Protein AF-A0A1Q9JFR3-F1 (afdb_monomer_lite)

Sequence (166 aa):
MLSKLADELDVSVSDLLGKDEIPVEETDSLAEQLARINEQLSIKNRRSKRIWKTVIILAIIIFLIIPGLTILGGMYMSANLEGANLGFDGSTEWVYSLDGKEYEYRIEYDKNYKIVSTEGDRYIDDNIDIASCKDANEAGRAIETYFDEHGGEEVGKEVQQLPLKE

Foldseek 3Di:
DLVVVCVVVVHDSCVVVPPPPVPVVNVVVVVVVVVVVVVVVVVVVVVVVVVVVVVVVVVCCVPPVVVVCVVVVVVVVVVVPQCPPPVFQKKKWWWKAAPNDIWIKMFGHHPVQATPDIDTDPVVCVVQVLVPDRGPVSSVVSVVVVCVVRVIDTPDMDIGGRPDDD

Radius of gyration: 42.69 Å; chains: 1; bounding box: 110×30×83 Å

pLDDT: mean 77.58, std 11.33, range [42.06, 92.56]

Secondary structure (DSSP, 8-state):
-HHHHHHHTT--HHHHT------HHHHHHHHHHHHHHHHHHHHHHHHHHHHHHHHHHHHHIIIIIHHHHHHHHHHHHHHHTTT---S-SEEEEEEEEETTEEEEEEEEE-TT--EEEEEE-HHHHTTS-GGG-SSHHHHHHHHHHHHHHHT-EEEEEEEEEPP---

Structure (mmCIF, N/CA/C/O backbone):
data_AF-A0A1Q9JFR3-F1
#
_entry.id   AF-A0A1Q9JFR3-F1
#
loop_
_atom_site.group_PDB
_atom_site.id
_atom_site.type_symbol
_atom_site.label_atom_id
_atom_site.label_alt_id
_atom_site.label_comp_id
_atom_site.label_asym_id
_atom_site.label_entity_id
_atom_site.label_seq_id
_atom_site.pdbx_PDB_ins_code
_atom_site.Cartn_x
_atom_site.Cartn_y
_atom_site.Cartn_z
_atom_site.occupancy
_atom_site.B_iso_or_equiv
_atom_site.auth_seq_id
_atom_site.auth_comp_id
_atom_site.auth_asym_id
_atom_site.auth_atom_id
_atom_site.pdbx_PDB_model_num
ATOM 1 N N . MET A 1 1 ? -77.818 -1.564 22.646 1.00 59.22 1 MET A N 1
ATOM 2 C CA . MET A 1 1 ? -77.959 -2.996 22.290 1.00 59.22 1 MET A CA 1
ATOM 3 C C . MET A 1 1 ? -77.768 -3.923 23.492 1.00 59.22 1 MET A C 1
ATOM 5 O O . MET A 1 1 ? -78.548 -4.853 23.588 1.00 59.22 1 MET A O 1
ATOM 9 N N . LEU A 1 2 ? -76.878 -3.641 24.456 1.00 52.62 2 LEU A N 1
ATOM 10 C CA . LEU A 1 2 ? -76.770 -4.434 25.701 1.00 52.62 2 LEU A CA 1
ATOM 11 C C . LEU A 1 2 ? -78.030 -4.429 26.589 1.00 52.62 2 LEU A C 1
ATOM 13 O O . LEU A 1 2 ? -78.386 -5.464 27.132 1.00 52.62 2 LEU A O 1
ATOM 17 N N . SER A 1 3 ? -78.756 -3.309 26.667 1.00 57.00 3 SER A N 1
ATOM 18 C CA . SER A 1 3 ? -79.988 -3.218 27.476 1.00 57.00 3 SER A CA 1
ATOM 19 C C . SER A 1 3 ? -81.083 -4.205 27.060 1.00 57.00 3 SER A C 1
ATOM 21 O O . SER A 1 3 ? -81.853 -4.631 27.903 1.00 57.00 3 SER A O 1
ATOM 23 N N . LYS A 1 4 ? -81.145 -4.587 25.775 1.00 67.44 4 LYS A N 1
ATOM 24 C CA . LYS A 1 4 ? -82.130 -5.568 25.289 1.00 67.44 4 LYS A CA 1
ATOM 25 C C . LYS A 1 4 ? -81.745 -7.009 25.622 1.00 67.44 4 LYS A C 1
ATOM 27 O O . LYS A 1 4 ? -82.619 -7.850 25.723 1.00 67.44 4 LYS A O 1
ATOM 32 N N . LEU A 1 5 ? -80.447 -7.287 25.751 1.00 65.00 5 LEU A N 1
ATOM 33 C CA . LEU A 1 5 ? -79.947 -8.612 26.121 1.00 65.00 5 LEU A CA 1
ATOM 34 C C . LEU A 1 5 ? -80.086 -8.852 27.636 1.00 65.00 5 LEU A C 1
ATOM 36 O O . LEU A 1 5 ? -80.315 -9.978 28.054 1.00 65.00 5 LEU A O 1
ATOM 40 N N . ALA A 1 6 ? -79.975 -7.779 28.428 1.00 64.69 6 ALA A N 1
ATOM 41 C CA . ALA A 1 6 ? -80.197 -7.757 29.875 1.00 64.69 6 ALA A CA 1
ATOM 42 C C . ALA A 1 6 ? -81.648 -8.090 30.246 1.00 64.69 6 ALA A C 1
ATOM 44 O O . ALA A 1 6 ? -81.882 -8.983 31.053 1.00 64.69 6 ALA A O 1
ATOM 45 N N . ASP A 1 7 ? -82.605 -7.436 29.578 1.00 66.44 7 ASP A N 1
ATOM 46 C CA . ASP A 1 7 ? -84.040 -7.669 29.789 1.00 66.44 7 ASP A CA 1
ATOM 47 C C . ASP A 1 7 ? -84.481 -9.094 29.399 1.00 66.44 7 ASP A C 1
ATOM 49 O O . ASP A 1 7 ? -85.386 -9.641 30.017 1.00 66.44 7 ASP A O 1
ATOM 53 N N . GLU A 1 8 ? -83.852 -9.718 28.395 1.00 72.06 8 GLU A N 1
ATOM 54 C CA . GLU A 1 8 ? -84.218 -11.070 27.932 1.00 72.06 8 GLU A CA 1
ATOM 55 C C . GLU A 1 8 ? -83.700 -12.182 28.868 1.00 72.06 8 GLU A C 1
ATOM 57 O O . GLU A 1 8 ? -84.309 -13.246 28.964 1.00 72.06 8 GLU A O 1
ATOM 62 N N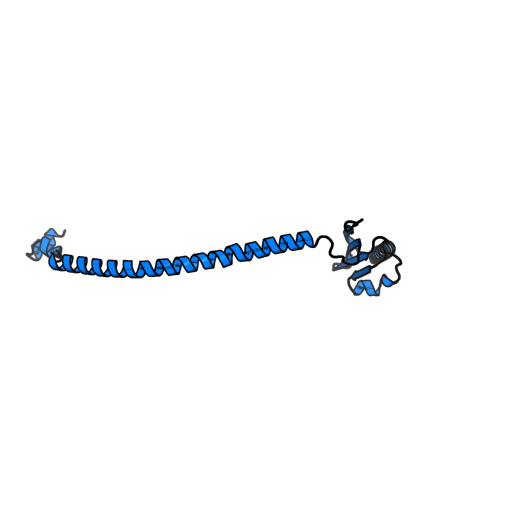 . LEU A 1 9 ? -82.582 -11.952 29.568 1.00 68.50 9 LEU A N 1
ATOM 63 C CA . LEU A 1 9 ? -82.018 -12.890 30.550 1.00 68.50 9 LEU A CA 1
ATOM 64 C C . LEU A 1 9 ? -82.415 -12.571 32.006 1.00 68.50 9 LEU A C 1
ATOM 66 O O . LEU A 1 9 ? -81.956 -13.269 32.907 1.00 68.50 9 LEU A O 1
ATOM 70 N N . ASP A 1 10 ? -83.249 -11.549 32.234 1.00 66.00 10 ASP A N 1
ATOM 71 C CA . ASP A 1 10 ? -83.667 -11.046 33.558 1.00 66.00 10 ASP A CA 1
ATOM 72 C C . ASP A 1 10 ? -82.481 -10.717 34.496 1.00 66.00 10 ASP A C 1
ATOM 74 O O . ASP A 1 10 ? -82.527 -10.913 35.711 1.00 66.00 10 ASP A O 1
ATOM 78 N N . VAL A 1 11 ? -81.373 -10.231 33.923 1.00 69.44 11 VAL A N 1
ATOM 79 C CA . VAL A 1 11 ? -80.144 -9.845 34.643 1.00 69.44 11 VAL A CA 1
ATOM 80 C C . VAL A 1 11 ? -79.831 -8.373 34.406 1.00 69.44 11 VAL A C 1
ATOM 82 O O . VAL A 1 11 ? -80.139 -7.821 33.350 1.00 69.44 11 VAL A O 1
ATOM 85 N N . SER A 1 12 ? -79.194 -7.701 35.367 1.00 63.03 12 SER A N 1
ATOM 86 C CA . SER A 1 12 ? -78.872 -6.284 35.193 1.00 63.03 12 SER A CA 1
ATOM 87 C C . SER A 1 12 ? -77.762 -6.096 34.148 1.00 63.03 12 SER A C 1
ATOM 89 O O . SER A 1 12 ? -76.863 -6.926 34.005 1.00 63.03 12 SER A O 1
ATOM 91 N N . VAL A 1 13 ? -77.779 -4.973 33.416 1.00 61.03 13 VAL A N 1
ATOM 92 C CA . VAL A 1 13 ? -76.719 -4.641 32.436 1.00 61.03 13 VAL A CA 1
ATOM 93 C C . VAL A 1 13 ? -75.330 -4.636 33.099 1.00 61.03 13 VAL A C 1
ATOM 95 O O . VAL A 1 13 ? -74.341 -4.953 32.443 1.00 61.03 13 VAL A O 1
ATOM 98 N N . SER A 1 14 ? -75.260 -4.326 34.397 1.00 62.34 14 SER A N 1
ATOM 99 C CA . SER A 1 14 ? -74.038 -4.359 35.208 1.00 62.34 14 SER A CA 1
ATOM 100 C C . SER A 1 14 ? -73.480 -5.771 35.404 1.00 62.34 14 SER A C 1
ATOM 102 O O . SER A 1 14 ? -72.266 -5.931 35.459 1.00 62.34 14 SER A O 1
ATOM 104 N N . ASP A 1 15 ? -74.340 -6.790 35.463 1.00 64.75 15 ASP A N 1
ATOM 105 C CA . ASP A 1 15 ? -73.922 -8.192 35.568 1.00 64.75 15 ASP A CA 1
ATOM 106 C C . ASP A 1 15 ? -73.425 -8.718 34.211 1.00 64.75 15 ASP A C 1
ATOM 108 O O . ASP A 1 15 ? -72.436 -9.445 34.144 1.00 64.75 15 ASP A O 1
ATOM 112 N N . LEU A 1 16 ? -74.054 -8.281 33.109 1.00 62.28 16 LEU A N 1
ATOM 113 C CA . LEU A 1 16 ? -73.621 -8.597 31.737 1.00 62.28 16 LEU A CA 1
ATOM 114 C C . LEU A 1 16 ? -72.314 -7.919 31.327 1.00 62.28 16 LEU A C 1
ATOM 116 O O . LEU A 1 16 ? -71.604 -8.429 30.462 1.00 62.28 16 LEU A O 1
ATOM 120 N N . LEU A 1 17 ? -72.009 -6.761 31.910 1.00 66.81 17 LEU A N 1
ATOM 121 C CA . LEU A 1 17 ? -70.744 -6.065 31.686 1.00 66.81 17 LEU A CA 1
ATOM 122 C C . LEU A 1 17 ? -69.577 -6.698 32.445 1.00 66.81 17 LEU A C 1
ATOM 124 O O . LEU A 1 17 ? -68.459 -6.210 32.309 1.00 66.81 17 LEU A O 1
ATOM 128 N N . GLY A 1 18 ? -69.831 -7.783 33.185 1.00 56.00 18 GLY A N 1
ATOM 129 C CA . GLY A 1 18 ? -68.871 -8.346 34.108 1.00 56.00 18 GLY A CA 1
ATOM 130 C C . GLY A 1 18 ? -68.651 -7.334 35.214 1.00 56.00 18 GLY A C 1
ATOM 131 O O . GLY A 1 18 ? -67.907 -6.365 35.069 1.00 56.00 18 GLY A O 1
ATOM 132 N N . LYS A 1 19 ? -69.268 -7.570 36.366 1.00 54.00 19 LYS A N 1
ATOM 133 C CA . LYS A 1 19 ? -68.806 -6.967 37.610 1.00 54.00 19 LYS A CA 1
ATOM 134 C C . LYS A 1 19 ? -67.471 -7.615 38.006 1.00 54.00 19 LYS A C 1
ATOM 136 O O . LYS A 1 19 ? -67.339 -8.168 39.085 1.00 54.00 19 LYS A O 1
ATOM 141 N N . ASP A 1 20 ? -66.488 -7.540 37.114 1.00 57.41 20 ASP A N 1
ATOM 142 C CA . ASP A 1 20 ? -65.078 -7.770 37.387 1.00 57.41 20 ASP A CA 1
ATOM 143 C C . ASP A 1 20 ? -64.494 -6.441 37.879 1.00 57.41 20 ASP A C 1
ATOM 145 O O . ASP A 1 20 ? -63.487 -5.934 37.386 1.00 57.41 20 ASP A O 1
ATOM 149 N N . GLU A 1 21 ? -65.136 -5.838 38.882 1.00 57.66 21 GLU A N 1
ATOM 150 C CA . GLU A 1 21 ? -64.339 -5.098 39.847 1.00 57.66 21 GLU A CA 1
ATOM 151 C C . GLU A 1 21 ? -63.528 -6.176 40.557 1.00 57.66 21 GLU A C 1
ATOM 153 O O . GLU A 1 21 ? -64.001 -6.797 41.508 1.00 57.66 21 GLU A O 1
ATOM 158 N N . ILE A 1 22 ? -62.343 -6.461 39.992 1.00 55.03 22 ILE A N 1
ATOM 159 C CA . ILE A 1 22 ? -61.297 -7.267 40.619 1.00 55.03 22 ILE A CA 1
ATOM 160 C C . ILE A 1 22 ? -61.304 -6.825 42.081 1.00 55.03 22 ILE A C 1
ATOM 162 O O . ILE A 1 22 ? -61.106 -5.626 42.325 1.00 55.03 22 ILE A O 1
ATOM 166 N N . PRO A 1 23 ? -61.644 -7.716 43.030 1.00 58.53 23 PRO A N 1
ATOM 167 C CA . PRO A 1 23 ? -61.859 -7.309 44.404 1.00 58.53 23 PRO A CA 1
ATOM 168 C C . PRO A 1 23 ? -60.643 -6.511 44.861 1.00 58.53 23 PRO A C 1
ATOM 170 O O . PRO A 1 23 ? -59.513 -6.856 44.516 1.00 58.53 23 PRO A O 1
ATOM 173 N N . VAL A 1 24 ? -60.865 -5.415 45.590 1.00 60.06 24 VAL A N 1
ATOM 174 C CA . VAL A 1 24 ? -59.786 -4.485 45.968 1.00 60.06 24 VAL A CA 1
ATOM 175 C C . VAL A 1 24 ? -58.599 -5.243 46.587 1.00 60.06 24 VAL A C 1
ATOM 177 O O . VAL A 1 24 ? -57.457 -4.927 46.272 1.00 60.06 24 VAL A O 1
ATOM 180 N N . GLU A 1 25 ? -58.854 -6.326 47.331 1.00 62.81 25 GLU A N 1
ATOM 181 C CA . GLU A 1 25 ? -57.835 -7.268 47.830 1.00 62.81 25 GLU A CA 1
ATOM 182 C C . GLU A 1 25 ? -56.967 -7.932 46.743 1.00 62.81 25 GLU A C 1
ATOM 184 O O . GLU A 1 25 ? -55.751 -8.030 46.906 1.00 62.81 25 GLU A O 1
ATOM 189 N N . GLU A 1 26 ? -57.544 -8.387 45.627 1.00 62.25 26 GLU A N 1
ATOM 190 C CA . GLU A 1 26 ? -56.785 -8.959 44.508 1.00 62.25 26 GLU A CA 1
ATOM 191 C C . GLU A 1 26 ? -55.966 -7.889 43.779 1.00 62.25 26 GLU A C 1
ATOM 193 O O . GLU A 1 26 ? -54.829 -8.154 43.382 1.00 62.25 26 GLU A O 1
ATOM 198 N N . THR A 1 27 ? -56.483 -6.661 43.656 1.00 64.62 27 THR A N 1
ATOM 199 C CA . THR A 1 27 ? -55.711 -5.544 43.082 1.00 64.62 27 THR A CA 1
ATOM 200 C C . THR A 1 27 ? -54.546 -5.117 43.974 1.00 64.62 27 THR A C 1
ATOM 202 O O . THR A 1 27 ? -53.468 -4.825 43.456 1.00 64.62 27 THR A O 1
ATOM 205 N N . ASP A 1 28 ? -54.725 -5.146 45.296 1.00 72.88 28 ASP A N 1
ATOM 206 C CA . ASP A 1 28 ? -53.682 -4.815 46.273 1.00 72.88 28 ASP A CA 1
ATOM 207 C C . ASP A 1 28 ? -52.588 -5.897 46.281 1.00 72.88 28 ASP A C 1
ATOM 209 O O . ASP A 1 28 ? -51.395 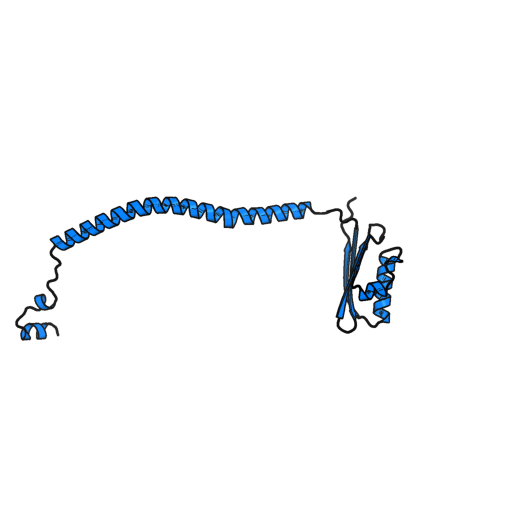-5.602 46.215 1.00 72.88 28 ASP A O 1
ATOM 213 N N . SER A 1 29 ? -52.995 -7.169 46.209 1.00 75.12 29 SER A N 1
ATOM 214 C CA . SER A 1 29 ? -52.108 -8.324 46.014 1.00 75.12 29 SER A CA 1
ATOM 215 C C . SER A 1 29 ? -51.287 -8.227 44.720 1.00 75.12 29 SER A C 1
ATOM 217 O O . SER A 1 29 ? -50.076 -8.473 44.719 1.00 75.12 29 SER A O 1
ATOM 219 N N . LEU A 1 30 ? -51.915 -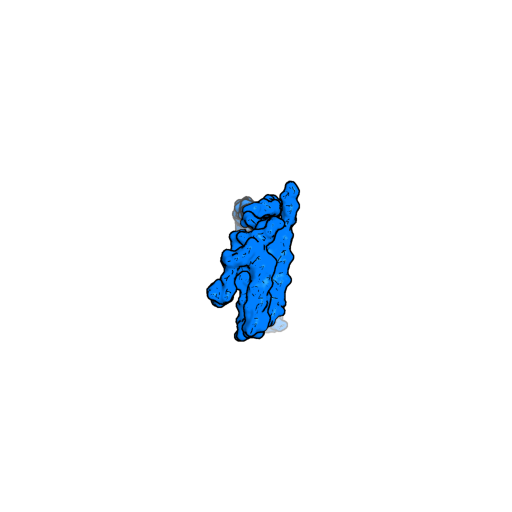7.847 43.604 1.00 79.25 30 LEU A N 1
ATOM 220 C CA . LEU A 1 30 ? -51.235 -7.663 42.319 1.00 79.25 30 LEU A CA 1
ATOM 221 C C . LEU A 1 30 ? -50.273 -6.470 42.349 1.00 79.25 30 LEU A C 1
ATOM 223 O O . LEU A 1 30 ? -49.160 -6.566 41.825 1.00 79.25 30 LEU A O 1
ATOM 227 N N . ALA A 1 31 ? -50.665 -5.366 42.986 1.00 78.88 31 ALA A N 1
ATOM 228 C CA . ALA A 1 31 ? -49.809 -4.201 43.176 1.00 78.88 31 ALA A CA 1
ATOM 229 C C . ALA A 1 31 ? -48.580 -4.538 44.036 1.00 78.88 31 ALA A C 1
ATOM 231 O O . ALA A 1 31 ? -47.460 -4.150 43.692 1.00 78.88 31 ALA A O 1
ATOM 232 N N . GLU A 1 32 ? -48.751 -5.328 45.098 1.00 81.12 32 GLU A N 1
ATOM 233 C CA . GLU A 1 32 ? -47.654 -5.778 45.955 1.00 81.12 32 GLU A CA 1
ATOM 234 C C . GLU A 1 32 ? -46.705 -6.7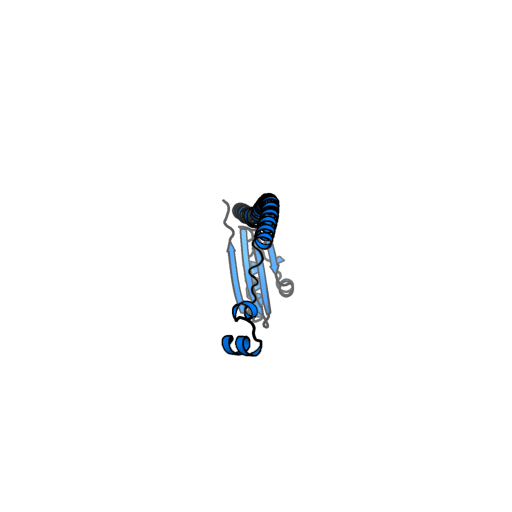38 45.215 1.00 81.12 32 GLU A C 1
ATOM 236 O O . GLU A 1 32 ? -45.477 -6.634 45.323 1.00 81.12 32 GLU A O 1
ATOM 241 N N . GLN A 1 33 ? -47.248 -7.637 44.387 1.00 84.62 33 GLN A N 1
ATOM 242 C CA . GLN A 1 33 ? -46.447 -8.512 43.528 1.00 84.62 33 GLN A CA 1
ATOM 243 C C . GLN A 1 33 ? -45.645 -7.718 42.492 1.00 84.62 33 GLN A C 1
ATOM 245 O O . GLN A 1 33 ? -44.445 -7.952 42.326 1.00 84.62 33 GLN A O 1
ATOM 250 N N . LEU A 1 34 ? -46.270 -6.742 41.832 1.00 82.94 34 LEU A N 1
ATOM 251 C CA . LEU A 1 34 ? -45.597 -5.853 40.886 1.00 82.94 34 LEU A CA 1
ATOM 252 C C . LEU A 1 34 ? -44.505 -5.025 41.569 1.00 82.94 34 LEU A C 1
ATOM 254 O O . LEU A 1 34 ? -43.416 -4.882 41.009 1.00 82.94 34 LEU A O 1
ATOM 258 N N . ALA A 1 35 ? -44.743 -4.542 42.791 1.00 81.31 35 ALA A N 1
ATOM 259 C CA . ALA A 1 35 ? -43.742 -3.835 43.584 1.00 81.31 35 ALA A CA 1
ATOM 260 C C . ALA A 1 35 ? -42.529 -4.729 43.895 1.00 81.31 35 ALA A C 1
ATOM 262 O O . ALA A 1 35 ? -41.393 -4.324 43.636 1.00 81.31 35 ALA A O 1
ATOM 263 N N . ARG A 1 36 ? -42.750 -5.979 44.335 1.00 84.19 36 ARG A N 1
ATOM 264 C CA . ARG A 1 36 ? -41.665 -6.951 44.580 1.00 84.19 36 ARG A CA 1
ATOM 265 C C . ARG A 1 36 ? -40.893 -7.305 43.308 1.00 84.19 36 ARG A C 1
ATOM 267 O O . ARG A 1 36 ? -39.668 -7.433 43.347 1.00 84.19 36 ARG A O 1
ATOM 274 N N . ILE A 1 37 ? -41.580 -7.457 42.175 1.00 84.25 37 ILE A N 1
ATOM 275 C CA . ILE A 1 37 ? -40.945 -7.731 40.876 1.00 84.25 37 ILE A CA 1
ATOM 276 C C . ILE A 1 37 ? -40.103 -6.531 40.428 1.00 84.25 37 ILE A C 1
ATOM 278 O O . ILE A 1 37 ? -38.959 -6.705 39.998 1.00 84.25 37 ILE A O 1
ATOM 282 N N . ASN A 1 38 ? -40.627 -5.314 40.569 1.00 81.75 38 ASN A N 1
ATOM 283 C CA . ASN A 1 38 ? -39.925 -4.086 40.206 1.00 81.75 38 ASN A CA 1
ATOM 284 C C . ASN A 1 38 ? -38.692 -3.848 41.095 1.00 81.75 38 ASN A C 1
ATOM 286 O O . ASN A 1 38 ? -37.632 -3.444 40.615 1.00 81.75 38 ASN A O 1
ATOM 290 N N . GLU A 1 39 ? -38.780 -4.177 42.382 1.00 83.31 39 GLU A N 1
ATOM 291 C CA . GLU A 1 39 ? -37.654 -4.097 43.310 1.00 83.31 39 GLU A CA 1
ATOM 292 C C . GLU A 1 39 ? -36.539 -5.093 42.945 1.00 83.31 39 GLU A C 1
ATOM 294 O O . GLU A 1 39 ? -35.365 -4.718 42.842 1.00 83.31 39 GLU A O 1
ATOM 299 N N . GLN A 1 40 ? -36.893 -6.341 42.620 1.00 77.62 40 GLN A N 1
ATOM 300 C CA . GLN A 1 40 ? -35.928 -7.329 42.126 1.00 77.62 40 GLN A CA 1
ATOM 301 C C . GLN A 1 40 ? -35.305 -6.926 40.779 1.00 77.62 40 GLN A C 1
ATOM 303 O O . GLN A 1 40 ? -34.101 -7.123 40.568 1.00 77.62 40 GLN A O 1
ATOM 308 N N . LEU A 1 41 ? -36.089 -6.328 39.877 1.00 78.62 41 LEU A N 1
ATOM 309 C CA . LEU A 1 41 ? -35.603 -5.767 38.615 1.00 78.62 41 LEU A CA 1
ATOM 310 C C . LEU A 1 41 ? -34.633 -4.613 38.856 1.00 78.62 41 LEU A C 1
ATOM 312 O O . LEU A 1 41 ? -33.565 -4.595 38.253 1.00 78.62 41 LEU A O 1
ATOM 316 N N . SER A 1 42 ? -34.943 -3.692 39.766 1.00 69.88 42 SER A N 1
ATOM 317 C CA . SER A 1 42 ? -34.075 -2.568 40.129 1.00 69.88 42 SER A CA 1
ATOM 318 C C . SER A 1 42 ? -32.718 -3.043 40.665 1.00 69.88 42 SER A C 1
ATOM 320 O O . SER A 1 42 ? -31.660 -2.560 40.238 1.00 69.88 42 SER A O 1
ATOM 322 N N . ILE A 1 43 ? -32.722 -4.071 41.520 1.00 71.88 43 ILE A N 1
ATOM 323 C CA . ILE A 1 43 ? -31.504 -4.677 42.075 1.00 71.88 43 ILE A CA 1
ATOM 324 C C . ILE A 1 43 ? -30.671 -5.361 40.977 1.00 71.88 43 ILE A C 1
ATOM 326 O O . ILE A 1 43 ? -29.451 -5.157 40.911 1.00 71.88 43 ILE A O 1
ATOM 330 N N . LYS A 1 44 ? -31.302 -6.127 40.077 1.00 67.25 44 LYS A N 1
ATOM 331 C CA . LYS A 1 44 ? -30.613 -6.778 38.945 1.00 67.25 44 LYS A CA 1
ATOM 332 C C . LYS A 1 44 ? -30.091 -5.759 37.923 1.00 67.25 44 LYS A C 1
ATOM 334 O O . LYS A 1 44 ? -28.945 -5.855 37.482 1.00 67.25 44 LYS A O 1
ATOM 339 N N . ASN A 1 45 ? -30.870 -4.722 37.627 1.00 69.69 45 ASN A N 1
ATOM 340 C CA . ASN A 1 45 ? -30.521 -3.647 36.699 1.00 69.69 45 ASN A CA 1
ATOM 341 C C . ASN A 1 45 ? -29.315 -2.827 37.208 1.00 69.69 45 ASN A C 1
ATOM 343 O O . ASN A 1 45 ? -28.453 -2.417 36.430 1.00 69.69 45 ASN A O 1
ATOM 347 N N . ARG A 1 46 ? -29.148 -2.683 38.532 1.00 71.38 46 ARG A N 1
ATOM 348 C CA . ARG A 1 46 ? -27.958 -2.049 39.133 1.00 71.38 46 ARG A CA 1
ATOM 349 C C . ARG A 1 46 ? -26.653 -2.798 38.842 1.00 71.38 46 ARG A C 1
ATOM 351 O O . ARG A 1 46 ? -25.626 -2.151 38.626 1.00 71.38 46 ARG A O 1
ATOM 358 N N . ARG A 1 47 ? -26.673 -4.138 38.829 1.00 71.50 47 ARG A N 1
ATOM 359 C CA . ARG A 1 47 ? -25.492 -4.958 38.495 1.00 71.50 47 ARG A CA 1
ATOM 360 C C . ARG A 1 47 ? -25.223 -4.966 36.990 1.00 71.50 47 ARG A C 1
ATOM 362 O O . ARG A 1 47 ? -24.074 -4.769 36.597 1.00 71.50 47 ARG A O 1
ATOM 369 N N . SER A 1 48 ? -26.268 -5.061 36.164 1.00 69.94 48 SER A N 1
ATOM 370 C CA . SER A 1 48 ? -26.139 -4.960 34.701 1.00 69.94 48 SER A CA 1
ATOM 371 C C . SER A 1 48 ? -25.524 -3.636 34.256 1.00 69.94 48 SER A C 1
ATOM 373 O O . SER A 1 48 ? -24.656 -3.638 33.389 1.00 69.94 48 SER A O 1
ATOM 375 N N . LYS A 1 49 ? -25.869 -2.512 34.902 1.00 73.88 49 LYS A N 1
ATOM 376 C CA . LYS A 1 49 ? -25.270 -1.202 34.590 1.00 73.88 49 LYS A CA 1
ATOM 377 C C . LYS A 1 49 ? -23.753 -1.150 34.799 1.00 73.88 49 LYS A C 1
ATOM 379 O O . LYS A 1 49 ? -23.078 -0.414 34.086 1.00 73.88 49 LYS A O 1
ATOM 384 N N . ARG A 1 50 ? -23.199 -1.899 35.762 1.00 75.81 50 ARG A N 1
ATOM 385 C CA . ARG A 1 50 ? -21.740 -1.943 35.986 1.00 75.81 50 ARG A CA 1
ATOM 386 C C . ARG A 1 50 ? -21.033 -2.739 34.893 1.00 75.81 50 ARG A C 1
ATOM 388 O O . ARG A 1 50 ? -20.033 -2.270 34.369 1.00 75.81 50 ARG A O 1
ATOM 395 N N . ILE A 1 51 ? -21.598 -3.883 34.516 1.00 79.94 51 ILE A N 1
ATOM 396 C CA . ILE A 1 51 ? -21.058 -4.737 33.449 1.00 79.94 51 ILE A CA 1
ATOM 397 C C . ILE A 1 51 ? -21.125 -4.005 32.103 1.00 79.94 51 ILE A C 1
ATOM 399 O O . ILE A 1 51 ? -20.141 -3.968 31.371 1.00 79.94 51 ILE A O 1
ATOM 403 N N . TRP A 1 52 ? -22.242 -3.332 31.816 1.00 82.88 52 TRP A N 1
ATOM 404 C CA . TRP A 1 52 ? -22.405 -2.535 30.598 1.00 82.88 52 TRP A CA 1
ATOM 405 C C . TRP A 1 52 ? -21.388 -1.401 30.479 1.00 82.88 52 TRP A C 1
ATOM 407 O O . TRP A 1 52 ? -20.855 -1.182 29.396 1.00 82.88 52 TRP A O 1
ATOM 417 N N . LYS A 1 53 ? -21.060 -0.711 31.580 1.00 82.31 53 LYS A N 1
ATOM 418 C CA . LYS A 1 53 ? -20.010 0.319 31.561 1.00 82.31 53 LYS A CA 1
ATOM 419 C C . LYS A 1 53 ? -18.661 -0.252 31.130 1.00 82.31 53 LYS A C 1
ATOM 421 O O . LYS A 1 53 ? -17.996 0.355 30.299 1.00 82.31 53 LYS A O 1
ATOM 426 N N . THR A 1 54 ? -18.278 -1.416 31.652 1.00 85.25 54 THR A N 1
ATOM 427 C CA . THR A 1 54 ? -17.024 -2.076 31.269 1.00 85.25 54 THR A CA 1
ATOM 428 C C . THR A 1 54 ? -17.029 -2.480 29.798 1.00 85.25 54 THR A C 1
ATOM 430 O O . THR A 1 54 ? -16.058 -2.211 29.100 1.00 85.25 54 THR A O 1
ATOM 433 N N . VAL A 1 55 ? -18.130 -3.058 29.308 1.00 87.81 55 VAL A N 1
ATOM 434 C CA . VAL A 1 55 ? -18.267 -3.464 27.899 1.00 87.81 55 VAL A CA 1
ATOM 435 C C . VAL A 1 55 ? -18.162 -2.262 26.956 1.00 87.81 55 VAL A C 1
ATOM 437 O O . VAL A 1 55 ? -17.452 -2.337 25.960 1.00 87.81 55 VAL A O 1
ATOM 440 N N . ILE A 1 56 ? -18.798 -1.134 27.291 1.00 89.25 56 ILE A N 1
ATOM 441 C CA . ILE A 1 56 ? -18.736 0.094 26.482 1.00 89.25 56 ILE A CA 1
ATOM 442 C C . ILE A 1 56 ? -17.309 0.653 26.428 1.00 89.25 56 ILE A C 1
ATOM 444 O O . ILE A 1 56 ? -16.840 1.027 25.358 1.00 89.25 56 ILE A O 1
ATOM 448 N N . ILE A 1 57 ? -16.596 0.682 27.558 1.00 87.31 57 ILE A N 1
ATOM 449 C CA . ILE A 1 57 ? -15.203 1.154 27.596 1.00 87.31 57 ILE A CA 1
ATOM 450 C C . ILE A 1 57 ? -14.310 0.259 26.728 1.00 87.31 57 ILE A C 1
ATOM 452 O O . ILE A 1 57 ? -13.501 0.762 25.952 1.00 87.31 57 ILE A O 1
ATOM 456 N N . LEU A 1 58 ? -14.484 -1.061 26.817 1.00 89.19 58 LEU A N 1
ATOM 457 C CA . LEU A 1 58 ? -13.718 -2.017 26.018 1.00 89.19 58 LEU A CA 1
ATOM 458 C C . LEU A 1 58 ? -14.005 -1.862 24.518 1.00 89.19 58 LEU A C 1
ATOM 460 O O . LEU A 1 58 ? -13.077 -1.870 23.713 1.00 89.19 58 LEU A O 1
ATOM 464 N N . ALA A 1 59 ? -15.274 -1.643 24.160 1.00 89.25 59 ALA A N 1
ATOM 465 C CA . ALA A 1 59 ? -15.696 -1.371 22.790 1.00 89.25 59 ALA A CA 1
ATOM 466 C C . ALA A 1 59 ? -15.064 -0.079 22.237 1.00 89.25 59 ALA A C 1
ATOM 468 O O . ALA A 1 59 ? -14.593 -0.059 21.106 1.00 89.25 59 ALA A O 1
ATOM 469 N N . ILE A 1 60 ? -14.985 0.984 23.040 1.00 88.88 60 ILE A N 1
ATOM 470 C CA . ILE A 1 60 ? -14.331 2.240 22.642 1.00 88.88 60 ILE A CA 1
ATOM 471 C C . ILE A 1 60 ? -12.836 2.025 22.384 1.00 88.88 60 ILE A C 1
ATOM 473 O O . ILE A 1 60 ? -12.312 2.497 21.378 1.00 88.88 60 ILE A O 1
ATOM 477 N N . ILE A 1 61 ? -12.142 1.294 23.258 1.00 89.62 61 ILE A N 1
ATOM 478 C CA . ILE A 1 61 ? -10.705 1.044 23.094 1.00 89.62 61 ILE A CA 1
ATOM 479 C C . ILE A 1 61 ? -10.436 0.295 21.784 1.00 89.62 61 ILE A C 1
ATOM 481 O O . ILE A 1 61 ? -9.585 0.721 21.004 1.00 89.62 61 ILE A O 1
ATOM 485 N N . ILE A 1 62 ? -11.186 -0.777 21.513 1.00 92.56 62 ILE A N 1
ATOM 486 C CA . ILE A 1 62 ? -10.963 -1.601 20.320 1.00 92.56 62 ILE A CA 1
ATOM 487 C C . ILE A 1 62 ? -11.351 -0.867 19.031 1.00 92.56 62 ILE A C 1
ATOM 489 O O . ILE A 1 62 ? -10.600 -0.923 18.064 1.00 92.56 62 ILE A O 1
ATOM 493 N N . PHE A 1 63 ? -12.469 -0.132 19.018 1.00 91.00 63 PHE A N 1
ATOM 494 C CA . PHE A 1 63 ? -12.982 0.495 17.793 1.00 91.00 63 PHE A CA 1
ATOM 495 C C . PHE A 1 63 ? -12.456 1.905 17.518 1.00 91.00 63 PHE A C 1
ATOM 497 O O . PHE A 1 63 ? -12.547 2.351 16.380 1.00 91.00 63 PHE A O 1
ATOM 504 N N . LEU A 1 64 ? -11.930 2.623 18.514 1.00 86.31 64 LEU A N 1
ATOM 505 C CA . LEU A 1 64 ? -11.467 4.005 18.327 1.00 86.31 64 LEU A CA 1
ATOM 506 C C . LEU A 1 64 ? -9.967 4.153 18.575 1.00 86.31 64 LEU A C 1
ATOM 508 O O . LEU A 1 64 ? -9.269 4.758 17.765 1.00 86.31 64 LEU A O 1
ATOM 512 N N . ILE A 1 65 ? -9.456 3.588 19.669 1.00 88.62 65 ILE A N 1
ATOM 513 C CA . ILE A 1 65 ? -8.069 3.828 20.086 1.00 88.62 65 ILE A CA 1
ATOM 514 C C . ILE A 1 65 ? -7.087 3.001 19.256 1.00 88.62 65 ILE A C 1
ATOM 516 O O . ILE A 1 65 ? -6.124 3.557 18.736 1.00 88.62 65 ILE A O 1
ATOM 520 N N . ILE A 1 66 ? -7.335 1.697 19.097 1.00 90.00 66 ILE A N 1
ATOM 521 C CA . ILE A 1 66 ? -6.464 0.810 18.307 1.00 90.00 66 ILE A CA 1
ATOM 522 C C . ILE A 1 66 ? -6.354 1.274 16.845 1.00 90.00 66 ILE A C 1
ATOM 524 O O . ILE A 1 66 ? -5.230 1.527 16.408 1.00 90.00 66 ILE A O 1
ATOM 528 N N . PRO A 1 67 ? -7.456 1.453 16.086 1.00 89.81 67 PRO A N 1
ATOM 529 C CA . PRO A 1 67 ? -7.351 1.907 14.702 1.00 89.81 67 PRO A CA 1
ATOM 530 C C . PRO A 1 67 ? -6.726 3.302 14.611 1.00 89.81 67 PRO A C 1
ATOM 532 O O . PRO A 1 67 ? -5.850 3.515 13.775 1.00 89.81 67 PRO A O 1
ATOM 535 N N . GLY A 1 68 ? -7.073 4.217 15.524 1.00 90.06 68 GLY A N 1
ATOM 536 C CA . GLY A 1 68 ? -6.456 5.542 15.595 1.00 90.06 68 GLY A CA 1
ATOM 537 C C . GLY A 1 68 ? -4.933 5.484 15.749 1.00 90.06 68 GLY A C 1
ATOM 538 O O . GLY A 1 68 ? -4.222 6.146 14.995 1.00 90.06 68 GLY A O 1
ATOM 539 N N . LEU A 1 69 ? -4.415 4.646 16.657 1.00 89.69 69 LEU A N 1
ATOM 540 C CA . LEU A 1 69 ? -2.971 4.454 16.830 1.00 89.69 69 LEU A CA 1
ATOM 541 C C . LEU A 1 69 ? -2.310 3.836 15.598 1.00 89.69 69 LEU A C 1
ATOM 543 O O . LEU A 1 69 ? -1.212 4.249 15.243 1.00 89.69 69 LEU A O 1
ATOM 547 N N . THR A 1 70 ? -2.945 2.858 14.950 1.00 90.56 70 THR A N 1
ATOM 548 C CA . THR A 1 70 ? -2.359 2.221 13.758 1.00 90.56 70 THR A CA 1
ATOM 549 C C . THR A 1 70 ? -2.268 3.182 12.579 1.00 90.56 70 THR A C 1
ATOM 551 O O . THR A 1 70 ? -1.250 3.207 11.896 1.00 90.56 70 THR A O 1
ATOM 554 N N . ILE A 1 71 ? -3.288 4.021 12.377 1.00 89.56 71 ILE A N 1
ATOM 555 C CA . ILE A 1 71 ? -3.315 5.002 11.289 1.00 89.56 71 ILE A CA 1
ATOM 556 C C . ILE A 1 71 ? -2.300 6.113 11.565 1.00 89.56 71 ILE A C 1
ATOM 558 O O . ILE A 1 71 ? -1.482 6.424 10.705 1.00 89.56 71 ILE A O 1
ATOM 562 N N . LEU A 1 72 ? -2.305 6.679 12.777 1.00 85.81 72 LEU A N 1
ATOM 563 C CA . LEU A 1 72 ? -1.369 7.742 13.154 1.00 85.81 72 LEU A CA 1
ATOM 564 C C . LEU A 1 72 ? 0.078 7.244 13.208 1.00 85.81 72 LEU A C 1
ATOM 566 O O . LEU A 1 72 ? 0.977 7.930 12.736 1.00 85.81 72 LEU A O 1
ATOM 570 N N . GLY A 1 73 ? 0.310 6.048 13.749 1.00 86.50 73 GLY A N 1
ATOM 571 C CA . GLY A 1 73 ? 1.629 5.422 13.792 1.00 86.50 73 GLY A CA 1
ATOM 572 C C . GLY A 1 73 ? 2.139 5.053 12.402 1.00 86.50 73 GLY A C 1
ATOM 573 O O . GLY A 1 73 ? 3.304 5.295 12.102 1.00 86.50 73 GLY A O 1
ATOM 574 N N . GLY A 1 74 ? 1.264 4.538 11.533 1.00 83.94 74 GLY A N 1
ATOM 575 C CA . GLY A 1 74 ? 1.574 4.277 10.130 1.00 83.94 74 GLY A CA 1
ATOM 576 C C . GLY A 1 74 ? 1.930 5.553 9.371 1.00 83.94 74 GLY A C 1
ATOM 577 O O . GLY A 1 74 ? 2.948 5.578 8.694 1.00 83.94 74 GLY A O 1
ATOM 578 N N . MET A 1 75 ? 1.159 6.629 9.560 1.00 80.62 75 MET A N 1
ATOM 579 C CA . MET A 1 75 ? 1.430 7.941 8.962 1.00 80.62 75 MET A CA 1
ATOM 580 C C . MET A 1 75 ? 2.724 8.571 9.495 1.00 80.62 75 MET A C 1
ATOM 582 O O . MET A 1 75 ? 3.497 9.148 8.736 1.00 80.62 75 MET A O 1
ATOM 586 N N . TYR A 1 76 ? 2.989 8.447 10.797 1.00 83.50 76 TYR A N 1
ATOM 587 C CA . TYR A 1 76 ? 4.247 8.898 11.383 1.00 83.50 76 TYR A CA 1
ATOM 588 C C . TYR A 1 76 ? 5.425 8.109 10.807 1.00 83.50 76 TYR A C 1
ATOM 590 O O . TYR A 1 76 ? 6.412 8.704 10.391 1.00 83.50 76 TYR A O 1
ATOM 598 N N . MET A 1 77 ? 5.322 6.782 10.712 1.00 77.00 77 MET A N 1
ATOM 599 C CA . MET A 1 77 ? 6.361 5.957 10.092 1.00 77.00 77 MET A CA 1
ATOM 600 C C . MET A 1 77 ? 6.544 6.286 8.611 1.00 77.00 77 MET A C 1
ATOM 602 O O . MET A 1 77 ? 7.682 6.445 8.196 1.00 77.00 77 MET A O 1
ATOM 606 N N . SER A 1 78 ? 5.474 6.457 7.829 1.00 68.19 78 SER A N 1
ATOM 607 C CA . SER A 1 78 ? 5.581 6.813 6.409 1.00 68.19 78 SER A CA 1
ATOM 608 C C . SER A 1 78 ? 6.220 8.185 6.203 1.00 68.19 78 SER A C 1
ATOM 610 O O . SER A 1 78 ? 7.050 8.331 5.317 1.00 68.19 78 SER A O 1
ATOM 612 N N . ALA A 1 79 ? 5.907 9.166 7.056 1.00 68.94 79 ALA A N 1
ATOM 613 C CA . ALA A 1 79 ? 6.554 10.478 7.026 1.00 68.94 79 ALA A CA 1
ATOM 614 C C . ALA A 1 79 ? 8.043 10.411 7.417 1.00 68.94 79 ALA A C 1
ATOM 616 O O . ALA A 1 79 ? 8.851 11.185 6.924 1.00 68.94 79 ALA A O 1
ATOM 617 N N . ASN A 1 80 ? 8.430 9.473 8.289 1.00 67.75 80 ASN A N 1
ATOM 618 C CA . ASN A 1 80 ? 9.837 9.243 8.642 1.00 67.75 80 ASN A CA 1
ATOM 619 C C . ASN A 1 80 ? 10.565 8.301 7.660 1.00 67.75 80 ASN A C 1
ATOM 621 O O . ASN A 1 80 ? 11.791 8.230 7.684 1.00 67.75 80 ASN A O 1
ATOM 625 N N . LEU A 1 81 ? 9.833 7.582 6.804 1.00 60.31 81 LEU A N 1
ATOM 626 C CA . LEU A 1 81 ? 10.363 6.716 5.745 1.00 60.31 81 LEU A CA 1
ATOM 627 C C . LEU A 1 81 ? 10.705 7.493 4.463 1.00 60.31 81 LEU A C 1
ATOM 629 O O . LEU A 1 81 ? 11.110 6.878 3.476 1.00 60.31 81 LEU A O 1
ATOM 633 N N . GLU A 1 82 ? 10.602 8.827 4.476 1.00 54.84 82 GLU A N 1
ATOM 634 C CA . GLU A 1 82 ? 11.101 9.690 3.403 1.00 54.84 82 GLU A CA 1
ATOM 635 C C . GLU A 1 82 ? 12.626 9.533 3.248 1.00 54.84 82 GLU A C 1
ATOM 637 O O . GLU A 1 82 ? 13.473 10.141 3.920 1.00 54.84 82 GLU A O 1
ATOM 642 N N . GLY A 1 83 ? 12.983 8.649 2.320 1.00 55.38 83 GLY A N 1
ATOM 643 C CA . GLY A 1 83 ? 14.351 8.314 1.969 1.00 55.38 83 GLY A CA 1
ATOM 644 C C . GLY A 1 83 ? 14.883 7.070 2.666 1.00 55.38 83 GLY A C 1
ATOM 645 O O . GLY A 1 83 ? 16.046 7.072 3.079 1.00 55.38 83 GLY A O 1
ATOM 646 N N . ALA A 1 84 ? 14.079 6.001 2.741 1.00 55.78 84 ALA A N 1
ATOM 647 C CA . ALA A 1 84 ? 14.660 4.664 2.643 1.00 55.78 84 ALA A CA 1
ATOM 648 C C . ALA A 1 84 ? 15.636 4.680 1.456 1.00 55.78 84 ALA A C 1
ATOM 650 O O . ALA A 1 84 ? 15.266 5.054 0.345 1.00 55.78 84 ALA A O 1
ATOM 651 N N . ASN A 1 85 ? 16.909 4.398 1.719 1.00 57.25 85 ASN A N 1
ATOM 652 C CA . ASN A 1 85 ? 17.930 4.407 0.683 1.00 57.25 85 ASN A CA 1
ATOM 653 C C . ASN A 1 85 ? 17.701 3.154 -0.172 1.00 57.25 85 ASN A C 1
ATOM 655 O O . ASN A 1 85 ? 18.150 2.070 0.188 1.00 57.25 85 ASN A O 1
ATOM 659 N N . LEU A 1 86 ? 16.912 3.295 -1.239 1.00 64.56 86 LEU A N 1
ATOM 660 C CA . LEU A 1 86 ? 16.562 2.200 -2.147 1.00 64.56 86 LEU A CA 1
ATOM 661 C C . LEU A 1 86 ? 17.737 1.815 -3.064 1.00 64.56 86 LEU A C 1
ATOM 663 O O . LEU A 1 86 ? 17.642 0.856 -3.817 1.00 64.56 86 LEU A O 1
ATOM 667 N N . GLY A 1 87 ? 18.862 2.535 -2.978 1.00 71.56 87 GLY A N 1
ATOM 668 C CA . GLY A 1 87 ? 20.042 2.313 -3.811 1.00 71.56 87 GLY A CA 1
ATOM 669 C C . GLY A 1 87 ? 19.955 2.946 -5.202 1.00 71.56 87 GLY A C 1
ATOM 670 O O . GLY A 1 87 ? 20.915 2.822 -5.956 1.00 71.56 87 GLY A O 1
ATOM 671 N N . PHE A 1 88 ? 18.862 3.647 -5.520 1.00 79.38 88 PHE A N 1
ATOM 672 C CA . PHE A 1 88 ? 18.665 4.402 -6.758 1.00 79.38 88 PHE A CA 1
ATOM 673 C C . PHE A 1 88 ? 18.241 5.852 -6.461 1.00 79.38 88 PHE A C 1
ATOM 675 O O . PHE A 1 88 ? 17.695 6.138 -5.396 1.00 79.38 88 PHE A O 1
ATOM 682 N N . ASP A 1 89 ? 18.523 6.764 -7.394 1.00 84.62 89 ASP A N 1
ATOM 683 C CA . ASP A 1 89 ? 18.250 8.210 -7.318 1.00 84.62 89 ASP A CA 1
ATOM 684 C C . ASP A 1 89 ? 17.157 8.653 -8.317 1.00 84.62 89 ASP A C 1
ATOM 686 O O . ASP A 1 89 ? 16.685 9.791 -8.297 1.00 84.62 89 ASP A O 1
ATOM 690 N N . GLY A 1 90 ? 16.709 7.753 -9.188 1.00 84.31 90 GLY A N 1
ATOM 691 C CA . GLY A 1 90 ? 15.539 7.949 -10.032 1.00 84.31 90 GLY A CA 1
ATOM 692 C C . GLY A 1 90 ? 15.105 6.656 -10.707 1.00 84.31 90 GLY A C 1
ATOM 693 O O . GLY A 1 90 ? 15.853 5.678 -10.747 1.00 84.31 90 GLY A O 1
ATOM 694 N N . SER A 1 91 ? 13.888 6.661 -11.227 1.00 87.56 91 SER A N 1
ATOM 695 C CA . SER A 1 91 ? 13.352 5.597 -12.056 1.00 87.56 91 SER A CA 1
ATOM 696 C C . SER A 1 91 ? 12.644 6.169 -13.281 1.00 87.56 91 SER A C 1
ATOM 698 O O . SER A 1 91 ? 12.134 7.293 -13.283 1.00 87.56 91 SER A O 1
ATOM 700 N N . THR A 1 92 ? 12.649 5.403 -14.365 1.00 88.06 92 THR A N 1
ATOM 701 C CA . THR A 1 92 ? 11.824 5.675 -15.543 1.00 88.06 92 THR A CA 1
ATOM 702 C C . THR A 1 92 ? 11.050 4.424 -15.894 1.00 88.06 92 THR A C 1
ATOM 704 O O . THR A 1 92 ? 11.623 3.338 -15.972 1.00 88.06 92 THR A O 1
ATOM 707 N N . GLU A 1 93 ? 9.754 4.604 -16.082 1.00 88.50 93 GLU A N 1
ATOM 708 C CA . GLU A 1 93 ? 8.802 3.578 -16.456 1.00 88.50 93 GLU A CA 1
ATOM 709 C C . GLU A 1 93 ? 8.230 3.895 -17.833 1.00 88.50 93 GLU A C 1
ATOM 711 O O . GLU A 1 93 ? 7.802 5.020 -18.099 1.00 88.50 93 GLU A O 1
ATOM 716 N N . TRP A 1 94 ? 8.239 2.900 -18.709 1.00 87.62 94 TRP A N 1
ATOM 717 C CA . TRP A 1 94 ? 7.636 2.943 -20.028 1.00 87.62 94 TRP A CA 1
ATOM 718 C C . TRP A 1 94 ? 6.539 1.892 -20.120 1.00 87.62 94 TRP A C 1
ATOM 720 O O . TRP A 1 94 ? 6.733 0.745 -19.717 1.00 87.62 94 TRP A O 1
ATOM 730 N N . VAL A 1 95 ? 5.413 2.269 -20.716 1.00 89.69 95 VAL A N 1
ATOM 731 C CA . VAL A 1 95 ? 4.298 1.374 -21.009 1.00 89.69 95 VAL A CA 1
ATOM 732 C C . VAL A 1 95 ? 4.022 1.429 -22.504 1.00 89.69 95 VAL A C 1
ATOM 734 O O . VAL A 1 95 ? 3.668 2.481 -23.042 1.00 89.69 95 VAL A O 1
ATOM 737 N N . TYR A 1 96 ? 4.168 0.290 -23.174 1.00 87.44 96 TYR A N 1
ATOM 738 C CA . TYR A 1 96 ? 3.936 0.140 -24.609 1.00 87.44 96 TYR A CA 1
ATOM 739 C C . TYR A 1 96 ? 2.833 -0.875 -24.886 1.00 87.44 96 TYR A C 1
ATOM 741 O O . TYR A 1 96 ? 2.758 -1.911 -24.232 1.00 87.44 96 TYR A O 1
ATOM 749 N N . SER A 1 97 ? 2.000 -0.615 -25.892 1.00 86.75 97 SER A N 1
ATOM 750 C CA . SER A 1 97 ? 1.035 -1.576 -26.421 1.00 86.75 97 SER A CA 1
ATOM 751 C C . SER A 1 97 ? 1.579 -2.202 -27.699 1.00 86.75 97 SER A C 1
ATOM 753 O O . SER A 1 97 ? 1.838 -1.498 -28.670 1.00 86.75 97 SER A O 1
ATOM 755 N N . LEU A 1 98 ? 1.739 -3.522 -27.723 1.00 86.94 98 LEU A N 1
ATOM 756 C CA . LEU A 1 98 ? 2.157 -4.281 -28.901 1.00 86.94 98 LEU A CA 1
ATOM 757 C C . LEU A 1 98 ? 1.195 -5.457 -29.100 1.00 86.94 98 LEU A C 1
ATOM 759 O O . LEU A 1 98 ? 0.918 -6.207 -28.163 1.00 86.94 98 LEU A O 1
ATOM 763 N N . ASP A 1 99 ? 0.639 -5.600 -30.306 1.00 86.75 99 ASP A N 1
ATOM 764 C CA . ASP A 1 99 ? -0.355 -6.634 -30.649 1.00 86.75 99 ASP A CA 1
ATOM 765 C C . ASP A 1 99 ? -1.564 -6.703 -29.686 1.00 86.75 99 ASP A C 1
ATOM 767 O O . ASP A 1 99 ? -2.132 -7.769 -29.424 1.00 86.75 99 ASP A O 1
ATOM 771 N N . GLY A 1 100 ? -1.970 -5.553 -29.136 1.00 82.50 100 GLY A N 1
ATOM 772 C CA . GLY A 1 100 ? -3.076 -5.445 -28.181 1.00 82.50 100 GLY A CA 1
ATOM 773 C C . GLY A 1 100 ? -2.747 -5.926 -26.763 1.00 82.50 100 GLY A C 1
ATOM 774 O O . GLY A 1 100 ? -3.668 -6.153 -25.976 1.00 82.50 100 GLY A O 1
ATOM 775 N N . LYS A 1 101 ? -1.462 -6.099 -26.432 1.00 86.06 101 LYS A N 1
ATOM 776 C CA . LYS A 1 101 ? -0.968 -6.381 -25.078 1.00 86.06 101 LYS A CA 1
ATOM 777 C C . LYS A 1 101 ? -0.109 -5.229 -24.583 1.00 86.06 101 LYS A C 1
ATOM 779 O O . LYS A 1 101 ? 0.679 -4.684 -25.346 1.00 86.06 101 LYS A O 1
ATOM 784 N N . GLU A 1 102 ? -0.253 -4.891 -23.310 1.00 88.06 102 GLU A N 1
ATOM 785 C CA . GLU A 1 102 ? 0.571 -3.876 -22.660 1.00 88.06 102 GLU A CA 1
ATOM 786 C C . GLU A 1 102 ? 1.820 -4.516 -22.053 1.00 88.06 102 GLU A C 1
ATOM 788 O O . GLU A 1 102 ? 1.745 -5.558 -21.399 1.00 88.06 102 GLU A O 1
ATOM 793 N N . TYR A 1 103 ? 2.956 -3.876 -22.295 1.00 86.56 103 TYR A N 1
ATOM 794 C CA . TYR A 1 103 ? 4.271 -4.231 -21.796 1.00 86.56 103 TYR A CA 1
ATOM 795 C C . TYR A 1 103 ? 4.782 -3.066 -20.958 1.00 86.56 103 TYR A C 1
ATOM 797 O O . TYR A 1 103 ? 4.877 -1.940 -21.446 1.00 86.56 103 TYR A O 1
ATOM 805 N N . GLU A 1 104 ? 5.097 -3.348 -19.701 1.00 86.62 104 GLU A N 1
ATOM 806 C CA . GLU A 1 104 ? 5.634 -2.383 -18.747 1.00 86.62 104 GLU A CA 1
ATOM 807 C C . GLU A 1 104 ? 7.126 -2.651 -18.551 1.00 86.62 104 GLU A C 1
ATOM 809 O O . GLU A 1 104 ? 7.557 -3.804 -18.424 1.00 86.62 104 GLU A O 1
ATOM 814 N N . TYR A 1 105 ? 7.913 -1.580 -18.568 1.00 86.12 105 TYR A N 1
ATOM 815 C CA . TYR A 1 105 ? 9.352 -1.632 -18.389 1.00 86.12 105 TYR A CA 1
ATOM 816 C C . TYR A 1 105 ? 9.806 -0.521 -17.455 1.00 86.12 105 TYR A C 1
ATOM 818 O O . TYR A 1 105 ? 9.565 0.652 -17.725 1.00 86.12 105 TYR A O 1
ATOM 826 N N . ARG A 1 106 ? 10.515 -0.872 -16.388 1.00 86.94 106 ARG A N 1
ATOM 827 C CA . ARG A 1 106 ? 11.011 0.056 -15.378 1.00 86.94 106 ARG A CA 1
ATOM 828 C C . ARG A 1 106 ? 12.515 -0.086 -15.218 1.00 86.94 106 ARG A C 1
ATOM 830 O O . ARG A 1 106 ? 13.044 -1.174 -15.016 1.00 86.94 106 ARG A O 1
ATOM 837 N N . ILE A 1 107 ? 13.214 1.039 -15.265 1.00 88.19 107 ILE A N 1
ATOM 838 C CA . ILE A 1 107 ? 14.650 1.109 -14.992 1.00 88.19 107 ILE A CA 1
ATOM 839 C C . ILE A 1 107 ? 14.872 2.014 -13.794 1.00 88.19 107 ILE A C 1
ATOM 841 O O . ILE A 1 107 ? 14.410 3.153 -13.779 1.00 88.19 107 ILE A O 1
ATOM 845 N N . GLU A 1 108 ? 15.623 1.518 -12.820 1.00 88.62 108 GLU A N 1
ATOM 846 C CA . GLU A 1 108 ? 16.096 2.274 -11.665 1.00 88.62 108 GLU A CA 1
ATOM 847 C C . GLU A 1 108 ? 17.569 2.629 -11.865 1.00 88.62 108 GLU A C 1
ATOM 849 O O . GLU A 1 108 ? 18.383 1.783 -12.250 1.00 88.62 108 GLU A O 1
ATOM 854 N N . TYR A 1 109 ? 17.930 3.882 -11.609 1.00 87.00 109 TYR A N 1
ATOM 855 C CA . TYR A 1 109 ? 19.273 4.396 -11.855 1.00 87.00 109 TYR A CA 1
ATOM 856 C C . TYR A 1 109 ? 19.785 5.295 -10.731 1.00 87.00 109 TYR A C 1
ATOM 858 O O . TYR A 1 109 ? 19.019 5.914 -9.996 1.00 87.00 109 TYR A O 1
ATOM 866 N N . ASP A 1 110 ? 21.109 5.367 -10.597 1.00 86.06 110 ASP A N 1
ATOM 867 C CA . ASP A 1 110 ? 21.789 6.267 -9.661 1.00 86.06 110 ASP A CA 1
ATOM 868 C C . ASP A 1 110 ? 21.878 7.711 -10.202 1.00 86.06 110 ASP A C 1
ATOM 870 O O . ASP A 1 110 ? 21.497 8.014 -11.333 1.00 86.06 110 ASP A O 1
ATOM 874 N N . LYS A 1 111 ? 22.441 8.628 -9.412 1.00 83.25 111 LYS A N 1
ATOM 875 C CA . LYS A 1 111 ? 22.658 10.040 -9.775 1.00 83.25 111 LYS A CA 1
ATOM 876 C C . LYS A 1 111 ? 23.519 10.262 -11.022 1.00 83.25 111 LYS A C 1
ATOM 878 O O . LYS A 1 111 ? 23.516 11.360 -11.572 1.00 83.25 111 LYS A O 1
ATOM 883 N N . ASN A 1 112 ? 24.280 9.257 -11.450 1.00 84.25 112 ASN A N 1
ATOM 884 C CA . ASN A 1 112 ? 25.077 9.280 -12.674 1.00 84.25 112 ASN A CA 1
ATOM 885 C C . ASN A 1 112 ? 24.347 8.600 -13.844 1.00 84.25 112 ASN A C 1
ATOM 887 O O . ASN A 1 112 ? 24.976 8.348 -14.871 1.00 84.25 112 ASN A O 1
ATOM 891 N N . TYR A 1 113 ? 23.052 8.297 -13.695 1.00 83.88 113 TYR A N 1
ATOM 892 C CA . TYR A 1 113 ? 22.235 7.519 -14.628 1.00 83.88 113 TYR A CA 1
ATOM 893 C C . TYR A 1 113 ? 22.737 6.088 -14.845 1.00 83.88 113 TYR A C 1
ATOM 895 O O . TYR A 1 113 ? 22.352 5.435 -15.815 1.00 83.88 113 TYR A O 1
ATOM 903 N N . LYS A 1 114 ? 23.585 5.562 -13.956 1.00 86.19 114 LYS A N 1
ATOM 904 C CA . LYS A 1 114 ? 24.017 4.171 -14.042 1.00 86.19 114 LYS A CA 1
ATOM 905 C C . LYS A 1 114 ? 22.870 3.274 -13.600 1.00 86.19 114 LYS A C 1
ATOM 907 O O . LYS A 1 114 ? 22.293 3.492 -12.538 1.00 86.19 114 LYS A O 1
ATOM 912 N N . ILE A 1 115 ? 22.576 2.259 -14.404 1.00 84.88 115 ILE A N 1
ATOM 913 C CA . ILE A 1 115 ? 21.498 1.311 -14.134 1.00 84.88 115 ILE A CA 1
ATOM 914 C C . ILE A 1 115 ? 21.821 0.529 -12.855 1.00 84.88 115 ILE A C 1
ATOM 916 O O . ILE A 1 115 ? 22.895 -0.065 -12.723 1.00 84.88 115 ILE A O 1
ATOM 920 N N . VAL A 1 116 ? 20.891 0.579 -11.906 1.00 87.06 116 VAL A N 1
ATOM 921 C CA . VAL A 1 116 ? 20.934 -0.131 -10.624 1.00 87.06 116 VAL A CA 1
ATOM 922 C C . VAL A 1 116 ? 20.095 -1.402 -10.715 1.00 87.06 116 VAL A C 1
ATOM 924 O O . VAL A 1 116 ? 20.547 -2.460 -10.279 1.00 87.06 116 VAL A O 1
ATOM 927 N N . SER A 1 117 ? 18.909 -1.301 -11.317 1.00 82.88 117 SER A N 1
ATOM 928 C CA . SER A 1 117 ? 17.983 -2.412 -11.531 1.00 82.88 117 SER A CA 1
ATOM 929 C C . SER A 1 117 ? 17.157 -2.194 -12.799 1.00 82.88 117 SER A C 1
ATOM 931 O O . SER A 1 117 ? 16.907 -1.055 -13.201 1.00 82.88 117 SER A O 1
ATOM 933 N N . THR A 1 118 ? 16.729 -3.292 -13.416 1.00 84.62 118 THR A N 1
ATOM 934 C CA . THR A 1 118 ? 15.811 -3.319 -14.558 1.00 84.62 118 THR A CA 1
ATOM 935 C C . THR A 1 118 ? 14.703 -4.313 -14.257 1.00 84.62 118 THR A C 1
ATOM 937 O O . THR A 1 118 ? 14.976 -5.466 -13.918 1.00 84.62 118 THR A O 1
ATOM 940 N N . GLU A 1 119 ? 13.462 -3.874 -14.383 1.00 83.00 119 GLU A N 1
ATOM 941 C CA . GLU A 1 119 ? 12.270 -4.699 -14.256 1.00 83.00 119 GLU A CA 1
ATOM 942 C C . GLU A 1 119 ? 11.494 -4.610 -15.567 1.00 83.00 119 GLU A C 1
ATOM 944 O O . GLU A 1 119 ? 11.227 -3.520 -16.065 1.00 83.00 119 GLU A O 1
ATOM 949 N N . GLY A 1 120 ? 11.134 -5.749 -16.144 1.00 78.81 120 GLY A N 1
ATOM 950 C CA . GLY A 1 120 ? 10.434 -5.774 -17.417 1.00 78.81 120 GLY A CA 1
ATOM 951 C C . GLY A 1 120 ? 9.773 -7.110 -17.692 1.00 78.81 120 GLY A C 1
ATOM 952 O O . GLY A 1 120 ? 10.013 -8.114 -17.010 1.00 78.81 120 GLY A O 1
ATOM 953 N N . ASP A 1 121 ? 8.905 -7.126 -18.701 1.00 80.44 121 ASP A N 1
ATOM 954 C CA . ASP A 1 121 ? 8.399 -8.385 -19.231 1.00 80.44 121 ASP A CA 1
ATOM 955 C C . ASP A 1 121 ? 9.555 -9.177 -19.861 1.00 80.44 121 ASP A C 1
ATOM 957 O O . ASP A 1 121 ? 10.257 -8.699 -20.757 1.00 80.44 121 ASP A O 1
ATOM 961 N N . ARG A 1 122 ? 9.703 -10.432 -19.422 1.00 69.19 122 ARG A N 1
ATOM 962 C CA . ARG A 1 122 ? 10.730 -11.369 -19.895 1.00 69.19 122 ARG A CA 1
ATOM 963 C C . ARG A 1 122 ? 10.739 -11.515 -21.422 1.00 69.19 122 ARG A C 1
ATOM 965 O O . ARG A 1 122 ? 11.782 -11.793 -21.999 1.00 69.19 122 ARG A O 1
ATOM 972 N N . TYR A 1 123 ? 9.590 -11.344 -22.079 1.00 69.06 123 TYR A N 1
ATOM 973 C CA . TYR A 1 123 ? 9.495 -11.393 -23.538 1.00 69.06 123 TYR A CA 1
ATOM 974 C C . TYR A 1 123 ? 10.325 -10.296 -24.225 1.00 69.06 123 TYR A C 1
ATOM 976 O O . TYR A 1 123 ? 10.866 -10.523 -25.304 1.00 69.06 123 TYR A O 1
ATOM 984 N N . ILE A 1 124 ? 10.438 -9.122 -23.606 1.00 70.06 124 ILE A N 1
ATOM 985 C CA . ILE A 1 124 ? 11.171 -7.973 -24.143 1.00 70.06 124 ILE A CA 1
ATOM 986 C C . ILE A 1 124 ? 12.641 -8.023 -23.701 1.00 70.06 124 ILE A C 1
ATOM 988 O O . ILE A 1 124 ? 13.522 -7.778 -24.523 1.00 70.06 124 ILE A O 1
ATOM 992 N N . ASP A 1 125 ? 12.915 -8.440 -22.459 1.00 70.94 125 ASP A N 1
ATOM 993 C CA . ASP A 1 125 ? 14.280 -8.597 -21.920 1.00 70.94 125 ASP A CA 1
ATOM 994 C C . ASP A 1 125 ? 15.165 -9.528 -22.760 1.00 70.94 125 ASP A C 1
ATOM 996 O O . ASP A 1 125 ? 16.352 -9.271 -22.941 1.00 70.94 125 ASP A O 1
ATOM 1000 N N . ASP A 1 126 ? 14.594 -10.601 -23.313 1.00 73.88 126 ASP A N 1
ATOM 1001 C CA . ASP A 1 126 ? 15.345 -11.545 -24.149 1.00 73.88 126 ASP A CA 1
ATOM 1002 C C . ASP A 1 126 ? 15.716 -10.955 -25.530 1.00 73.88 126 ASP A C 1
ATOM 1004 O O . ASP A 1 126 ? 16.576 -11.501 -26.227 1.00 73.88 126 ASP A O 1
ATOM 1008 N N . ASN A 1 127 ? 15.077 -9.851 -25.940 1.00 74.44 127 ASN A N 1
ATOM 1009 C CA . ASN A 1 127 ? 15.273 -9.206 -27.242 1.00 74.44 127 ASN A CA 1
ATOM 1010 C C . ASN A 1 127 ? 16.052 -7.885 -27.164 1.00 74.44 127 ASN A C 1
ATOM 1012 O O . ASN A 1 127 ? 16.639 -7.470 -28.165 1.00 74.44 127 ASN A O 1
ATOM 1016 N N . ILE A 1 128 ? 16.077 -7.233 -26.001 1.00 76.19 128 ILE A N 1
ATOM 1017 C CA . ILE A 1 128 ? 16.795 -5.978 -25.779 1.00 76.19 128 ILE A CA 1
ATOM 1018 C C . ILE A 1 128 ? 17.906 -6.239 -24.765 1.00 76.19 128 ILE A C 1
ATOM 1020 O O . ILE A 1 128 ? 17.644 -6.486 -23.593 1.00 76.19 128 ILE A O 1
ATOM 1024 N N . ASP A 1 129 ? 19.166 -6.160 -25.200 1.00 73.88 129 ASP A N 1
ATOM 1025 C CA . ASP A 1 129 ? 20.328 -6.366 -24.325 1.00 73.88 129 ASP A CA 1
ATOM 1026 C C . ASP A 1 129 ? 20.584 -5.137 -23.436 1.00 73.88 129 ASP A C 1
ATOM 1028 O O . ASP A 1 129 ? 21.572 -4.413 -23.575 1.00 73.88 129 ASP A O 1
ATOM 1032 N N . ILE A 1 130 ? 19.656 -4.884 -22.517 1.00 75.19 130 ILE A N 1
ATOM 1033 C CA . ILE A 1 130 ? 19.682 -3.739 -21.601 1.00 75.19 130 ILE A CA 1
ATOM 1034 C C . ILE A 1 130 ? 20.842 -3.872 -20.606 1.00 75.19 130 ILE A C 1
ATOM 1036 O O . ILE A 1 130 ? 21.409 -2.872 -20.167 1.00 75.19 130 ILE A O 1
ATOM 1040 N N . ALA A 1 131 ? 21.278 -5.105 -20.325 1.00 67.56 131 ALA A N 1
ATOM 1041 C CA . ALA A 1 131 ? 22.459 -5.387 -19.514 1.00 67.56 131 ALA A CA 1
ATOM 1042 C C . ALA A 1 131 ? 23.765 -4.870 -20.150 1.00 67.56 131 ALA A C 1
ATOM 1044 O O . ALA A 1 131 ? 24.745 -4.638 -19.437 1.00 67.56 131 ALA A O 1
ATOM 1045 N N . SER A 1 132 ? 23.792 -4.679 -21.474 1.00 76.19 132 SER A N 1
ATOM 1046 C CA . SER A 1 132 ? 24.934 -4.103 -22.191 1.00 76.19 132 SER A CA 1
ATOM 1047 C C . SER A 1 132 ? 24.959 -2.569 -22.207 1.00 76.19 132 SER A C 1
ATOM 1049 O O . SER A 1 132 ? 25.996 -1.979 -22.537 1.00 76.19 132 SER A O 1
ATOM 1051 N N . CYS A 1 133 ? 23.855 -1.911 -21.840 1.00 81.44 133 CYS A N 1
ATOM 1052 C CA . CYS A 1 133 ? 23.753 -0.456 -21.836 1.00 81.44 133 CYS A CA 1
ATOM 1053 C C . CYS A 1 133 ? 24.611 0.163 -20.723 1.00 81.44 133 CYS A C 1
ATOM 1055 O O . CYS A 1 133 ? 24.691 -0.337 -19.600 1.00 81.44 133 CYS A O 1
ATOM 1057 N N . LYS A 1 134 ? 25.262 1.288 -21.028 1.00 82.56 134 LYS A N 1
ATOM 1058 C CA . LYS A 1 134 ? 26.158 1.980 -20.089 1.00 82.56 134 LYS A CA 1
ATOM 1059 C C . LY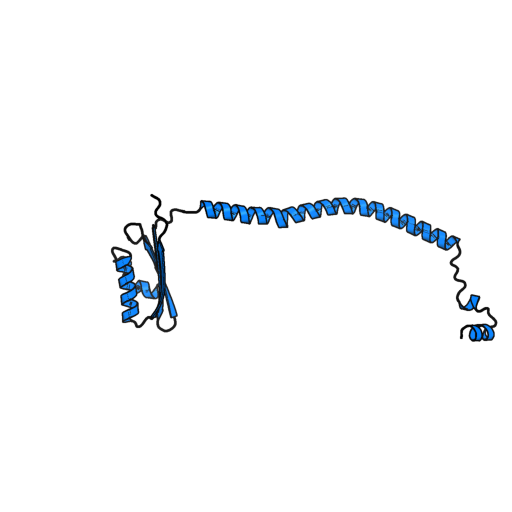S A 1 134 ? 25.399 2.809 -19.063 1.00 82.56 134 LYS A C 1
ATOM 1061 O O . LYS A 1 134 ? 25.863 2.953 -17.932 1.00 82.56 134 LYS A O 1
ATOM 1066 N N . ASP A 1 135 ? 24.271 3.372 -19.478 1.00 86.06 135 ASP A N 1
ATOM 1067 C CA . ASP A 1 135 ? 23.422 4.242 -18.677 1.00 86.06 135 ASP A CA 1
ATOM 1068 C C . ASP A 1 135 ? 21.938 4.070 -19.043 1.00 86.06 135 ASP A C 1
ATOM 1070 O O . ASP A 1 135 ? 21.585 3.476 -20.066 1.00 86.06 135 ASP A O 1
ATOM 1074 N N . ALA A 1 136 ? 21.060 4.591 -18.187 1.00 85.00 136 ALA A N 1
ATOM 1075 C CA . ALA A 1 136 ? 19.612 4.489 -18.333 1.00 85.00 136 ALA A CA 1
ATOM 1076 C C . ALA A 1 136 ? 19.071 5.195 -19.590 1.00 85.00 136 ALA A C 1
ATOM 1078 O O . ALA A 1 136 ? 18.030 4.799 -20.110 1.00 85.00 136 ALA A O 1
ATOM 1079 N N . ASN A 1 137 ? 19.774 6.202 -20.122 1.00 86.44 137 ASN A N 1
ATOM 1080 C CA . ASN A 1 137 ? 19.356 6.885 -21.350 1.00 86.44 137 ASN A CA 1
ATOM 1081 C C . ASN A 1 137 ? 19.651 6.031 -22.590 1.00 86.44 137 ASN A C 1
ATOM 1083 O O . ASN A 1 137 ? 18.911 6.066 -23.572 1.00 86.44 137 ASN A O 1
ATOM 1087 N N . GLU A 1 138 ? 20.750 5.277 -22.583 1.00 87.75 138 GLU A N 1
ATOM 1088 C CA . GLU A 1 138 ? 21.041 4.279 -23.612 1.00 87.75 138 GLU A CA 1
ATOM 1089 C C . GLU A 1 138 ? 20.016 3.144 -23.592 1.00 87.75 138 GLU A C 1
ATOM 1091 O O . GLU A 1 138 ? 19.483 2.807 -24.648 1.00 87.75 138 GLU A O 1
ATOM 1096 N N . ALA A 1 139 ? 19.666 2.646 -22.406 1.00 85.88 139 ALA A N 1
ATOM 1097 C CA . ALA A 1 139 ? 18.630 1.629 -22.255 1.00 85.88 139 ALA A CA 1
ATOM 1098 C C . ALA A 1 139 ? 17.247 2.113 -22.719 1.00 85.88 139 ALA A C 1
ATOM 1100 O O . ALA A 1 139 ? 16.592 1.429 -23.500 1.00 85.88 139 ALA A O 1
ATOM 1101 N N . GLY A 1 140 ? 16.834 3.323 -22.327 1.00 86.50 140 GLY A N 1
ATOM 1102 C CA . GLY A 1 140 ? 15.562 3.904 -22.763 1.00 86.50 140 GLY A CA 1
ATOM 1103 C C . GLY A 1 140 ? 15.452 4.033 -24.285 1.00 86.50 140 GLY A C 1
ATOM 1104 O O . GLY A 1 140 ? 14.424 3.697 -24.862 1.00 86.50 140 GLY A O 1
ATOM 1105 N N . ARG A 1 141 ? 16.541 4.426 -24.959 1.00 86.44 141 ARG A N 1
ATOM 1106 C CA . ARG A 1 141 ? 16.580 4.477 -26.430 1.00 86.44 141 ARG A CA 1
ATOM 1107 C C . ARG A 1 141 ? 16.492 3.098 -27.073 1.00 86.44 141 ARG A C 1
ATOM 1109 O O . ARG A 1 141 ? 15.896 2.979 -28.139 1.00 86.44 141 ARG A O 1
ATOM 1116 N N . ALA A 1 142 ? 17.100 2.079 -26.469 1.00 87.19 142 ALA A N 1
ATOM 1117 C CA . ALA A 1 142 ? 17.015 0.709 -26.969 1.00 87.19 142 ALA A CA 1
ATOM 1118 C C . ALA A 1 142 ? 15.575 0.176 -26.885 1.00 87.19 142 ALA A C 1
ATOM 1120 O O . ALA A 1 142 ? 15.096 -0.433 -27.839 1.00 87.19 142 ALA A O 1
ATOM 1121 N N . ILE A 1 143 ? 14.878 0.482 -25.786 1.00 86.69 143 ILE A N 1
ATOM 1122 C CA . ILE A 1 143 ? 13.456 0.170 -25.586 1.00 86.69 143 ILE A CA 1
ATOM 1123 C C . ILE A 1 143 ? 12.592 0.887 -26.625 1.00 86.69 143 ILE A C 1
ATOM 1125 O O . ILE A 1 143 ? 11.853 0.230 -27.355 1.00 86.69 143 ILE A O 1
ATOM 1129 N N . GLU A 1 144 ? 12.734 2.209 -26.745 1.00 87.00 144 GLU A N 1
ATOM 1130 C CA . GLU A 1 144 ? 11.998 3.023 -27.724 1.00 87.00 144 GLU A CA 1
ATOM 1131 C C . GLU A 1 144 ? 12.207 2.496 -29.155 1.00 87.00 144 GLU A C 1
ATOM 1133 O O . GLU A 1 144 ? 11.243 2.230 -29.869 1.00 87.00 144 GLU A O 1
ATOM 1138 N N . THR A 1 145 ? 13.460 2.226 -29.541 1.00 89.19 145 THR A N 1
ATOM 1139 C CA . THR A 1 145 ? 13.795 1.708 -30.880 1.00 89.19 145 THR A CA 1
ATOM 1140 C C . THR A 1 145 ? 13.159 0.342 -31.143 1.00 89.19 145 THR A C 1
ATOM 1142 O O . THR A 1 145 ? 12.639 0.107 -32.231 1.00 89.19 145 THR A O 1
ATOM 1145 N N . TYR A 1 146 ? 13.175 -0.564 -30.160 1.00 87.44 146 TYR A N 1
ATOM 1146 C CA . TYR A 1 146 ? 12.576 -1.887 -30.316 1.00 87.44 146 TYR A CA 1
ATOM 1147 C C . TYR A 1 146 ? 11.071 -1.791 -30.582 1.00 87.44 146 TYR A C 1
ATOM 1149 O O . TYR A 1 146 ? 10.576 -2.413 -31.524 1.00 87.44 146 TYR A O 1
ATOM 1157 N N . PHE A 1 147 ? 10.343 -1.002 -29.787 1.00 87.12 147 PHE A N 1
ATOM 1158 C CA . PHE A 1 147 ? 8.901 -0.854 -29.971 1.00 87.12 147 PHE A CA 1
ATOM 1159 C C . PHE A 1 147 ? 8.563 -0.126 -31.277 1.00 87.12 147 PHE A C 1
ATOM 1161 O O . PHE A 1 147 ? 7.665 -0.579 -31.985 1.00 87.12 147 PHE A O 1
ATOM 1168 N N . ASP A 1 148 ? 9.330 0.894 -31.668 1.00 87.25 148 ASP A N 1
ATOM 1169 C CA . ASP A 1 148 ? 9.159 1.582 -32.954 1.00 87.25 148 ASP A CA 1
ATOM 1170 C C . ASP A 1 148 ? 9.330 0.629 -34.154 1.00 87.25 148 ASP A C 1
ATOM 1172 O O . ASP A 1 148 ? 8.547 0.666 -35.107 1.00 87.25 148 ASP A O 1
ATOM 1176 N N . GLU A 1 149 ? 10.326 -0.263 -34.114 1.00 87.62 149 GLU A N 1
ATOM 1177 C CA . GLU A 1 149 ? 10.585 -1.236 -35.185 1.00 87.62 149 GLU A CA 1
ATOM 1178 C C . GLU A 1 149 ? 9.525 -2.345 -35.267 1.00 87.62 149 GLU A C 1
ATOM 1180 O O . GLU A 1 149 ? 9.272 -2.881 -36.350 1.00 87.62 149 GLU A O 1
ATOM 1185 N N . HIS A 1 150 ? 8.888 -2.678 -34.143 1.00 87.00 150 HIS A N 1
ATOM 1186 C CA . HIS A 1 150 ? 7.893 -3.751 -34.053 1.00 87.00 150 HIS A CA 1
ATOM 1187 C C . HIS A 1 150 ? 6.445 -3.245 -34.135 1.00 87.00 150 HIS A C 1
ATOM 1189 O O . HIS A 1 150 ? 5.518 -4.052 -34.110 1.00 87.00 150 HIS A O 1
ATOM 1195 N N . GLY A 1 151 ? 6.237 -1.934 -34.298 1.00 85.00 151 GLY A N 1
ATOM 1196 C CA . GLY A 1 151 ? 4.905 -1.333 -34.403 1.00 85.00 151 GLY A CA 1
ATOM 1197 C C . GLY A 1 151 ? 4.170 -1.229 -33.065 1.00 85.00 151 GLY A C 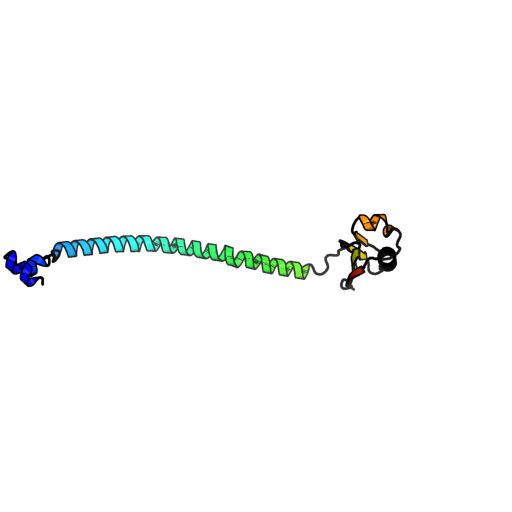1
ATOM 1198 O O . GLY A 1 151 ? 2.940 -1.267 -33.043 1.00 85.00 151 GLY A O 1
ATOM 1199 N N . GLY A 1 152 ? 4.914 -1.134 -31.963 1.00 86.31 152 GLY A N 1
ATOM 1200 C CA . GLY A 1 152 ? 4.374 -0.822 -30.647 1.00 86.31 152 GLY A CA 1
ATOM 1201 C C . GLY A 1 152 ? 3.930 0.637 -30.557 1.00 86.31 152 GLY A C 1
ATOM 1202 O O . GLY A 1 152 ? 4.503 1.521 -31.189 1.00 86.31 152 GLY A O 1
ATOM 1203 N N . GLU A 1 153 ? 2.898 0.893 -29.764 1.00 87.31 153 GLU A N 1
ATOM 1204 C CA . GLU A 1 153 ? 2.378 2.232 -29.495 1.00 87.31 153 GLU A CA 1
ATOM 1205 C C . GLU A 1 153 ? 2.700 2.614 -28.047 1.00 87.31 153 GLU A C 1
ATOM 1207 O O . GLU A 1 153 ? 2.420 1.847 -27.124 1.00 87.31 153 GLU A O 1
ATOM 1212 N N . GLU A 1 154 ? 3.312 3.779 -27.826 1.00 85.94 154 GLU A N 1
ATOM 1213 C CA . GLU A 1 154 ? 3.561 4.278 -26.470 1.00 85.94 154 GLU A CA 1
ATOM 1214 C C . GLU A 1 154 ? 2.225 4.629 -25.803 1.00 85.94 154 GLU A C 1
ATOM 1216 O O . GLU A 1 154 ? 1.496 5.513 -26.255 1.00 85.94 154 GLU A O 1
ATOM 1221 N N . VAL A 1 155 ? 1.906 3.931 -24.714 1.00 88.25 155 VAL A N 1
ATOM 1222 C CA . VAL A 1 155 ? 0.708 4.178 -23.901 1.00 88.25 155 VAL A CA 1
ATOM 1223 C C . VAL A 1 155 ? 1.012 5.218 -22.825 1.00 88.25 155 VAL A C 1
ATOM 1225 O O . VAL A 1 155 ? 0.160 6.048 -22.501 1.00 88.25 155 VAL A O 1
ATOM 1228 N N . GLY A 1 156 ? 2.235 5.208 -22.291 1.00 86.19 156 GLY A N 1
ATOM 1229 C CA . GLY A 1 156 ? 2.690 6.217 -21.346 1.00 86.19 156 GLY A CA 1
ATOM 1230 C C . GLY A 1 156 ? 4.148 6.061 -20.928 1.00 86.19 156 GLY A C 1
ATOM 1231 O O . GLY A 1 156 ? 4.732 4.983 -21.019 1.00 86.19 156 GLY A O 1
ATOM 1232 N N . LYS A 1 157 ? 4.711 7.160 -20.422 1.00 86.94 157 LYS A N 1
ATOM 1233 C CA . LYS A 1 157 ? 6.060 7.230 -19.861 1.00 86.94 157 LYS A CA 1
ATOM 1234 C C . LYS A 1 157 ? 6.043 8.059 -18.584 1.00 86.94 157 LYS A C 1
ATOM 1236 O O . LYS A 1 157 ? 5.643 9.225 -18.604 1.00 86.94 157 LYS A O 1
ATOM 1241 N N . GLU A 1 158 ? 6.493 7.470 -17.484 1.00 85.06 158 GLU A N 1
ATOM 1242 C CA . GLU A 1 158 ? 6.592 8.128 -16.185 1.00 85.06 158 GLU A CA 1
ATOM 1243 C C . GLU A 1 158 ? 8.057 8.221 -15.752 1.00 85.06 158 GLU A C 1
ATOM 1245 O O . GLU A 1 158 ? 8.783 7.232 -15.712 1.00 85.06 158 GLU A O 1
ATOM 1250 N N . VAL A 1 159 ? 8.508 9.433 -15.432 1.00 82.56 159 VAL A N 1
ATOM 1251 C CA . VAL A 1 159 ? 9.864 9.684 -14.933 1.00 82.56 159 VAL A CA 1
ATOM 1252 C C . VAL A 1 159 ? 9.749 10.169 -13.498 1.00 82.56 159 VAL A C 1
ATOM 1254 O O . VAL A 1 159 ? 9.244 11.265 -13.251 1.00 82.56 159 VAL A O 1
ATOM 1257 N N . GLN A 1 160 ? 10.244 9.372 -12.555 1.00 82.19 160 GLN A N 1
ATOM 1258 C CA . GLN A 1 160 ? 10.308 9.740 -11.147 1.00 82.19 160 GLN A CA 1
ATOM 1259 C C . GLN A 1 160 ? 11.759 9.997 -10.754 1.00 82.19 160 GLN A C 1
ATOM 1261 O O . GLN A 1 160 ? 12.609 9.113 -10.787 1.00 82.19 160 GLN A O 1
ATOM 1266 N N . GLN A 1 161 ? 12.059 11.229 -10.358 1.00 77.06 161 GLN A N 1
ATOM 1267 C CA . GLN A 1 161 ? 13.370 11.586 -9.826 1.00 77.06 161 GLN A CA 1
ATOM 1268 C C . GLN A 1 161 ? 13.258 11.665 -8.304 1.00 77.06 161 GLN A C 1
ATOM 1270 O O . GLN A 1 161 ? 12.459 12.449 -7.784 1.00 77.06 161 GLN A O 1
ATOM 1275 N N . LEU A 1 162 ? 14.018 10.835 -7.583 1.00 68.69 162 LEU A N 1
ATOM 1276 C CA . LEU A 1 162 ? 14.029 10.896 -6.125 1.00 68.69 162 LEU A CA 1
ATOM 1277 C C . LEU A 1 162 ? 14.730 12.192 -5.690 1.00 68.69 162 LEU A C 1
ATOM 1279 O O . LEU A 1 162 ? 15.695 12.621 -6.330 1.00 68.69 162 LEU A O 1
ATOM 1283 N N . PRO A 1 163 ? 14.259 12.855 -4.619 1.00 55.84 163 PRO A N 1
ATOM 1284 C CA . PRO A 1 163 ? 14.879 14.084 -4.150 1.00 55.84 163 PRO A CA 1
ATOM 1285 C C . PRO A 1 163 ? 16.335 13.813 -3.755 1.00 55.84 163 PRO A C 1
ATOM 1287 O O . PRO A 1 163 ? 16.606 13.040 -2.834 1.00 55.84 163 PRO A O 1
ATOM 1290 N N . LEU A 1 164 ? 17.262 14.475 -4.455 1.00 49.62 164 LEU A N 1
ATOM 1291 C CA . LEU A 1 164 ? 18.692 14.485 -4.149 1.00 49.62 164 LEU A CA 1
ATOM 1292 C C . LEU A 1 164 ? 18.882 14.933 -2.691 1.00 49.62 164 LEU A C 1
ATOM 1294 O O . LEU A 1 164 ? 18.657 16.098 -2.363 1.00 49.62 164 LEU A O 1
ATOM 1298 N N . LYS A 1 165 ? 19.279 14.015 -1.802 1.00 53.31 165 LYS A N 1
ATOM 1299 C CA . LYS A 1 165 ? 19.794 14.390 -0.478 1.00 53.31 165 LYS A CA 1
ATOM 1300 C C . LYS A 1 165 ? 21.232 14.884 -0.677 1.00 53.31 165 LYS A C 1
ATOM 1302 O O . LYS A 1 165 ? 22.111 14.073 -0.964 1.00 53.31 165 LYS A O 1
ATOM 1307 N N . GLU A 1 166 ? 21.429 16.203 -0.595 1.00 42.06 166 GLU A N 1
ATOM 1308 C CA . GLU A 1 166 ? 22.756 16.838 -0.464 1.00 42.06 166 GLU A CA 1
ATOM 1309 C C . GLU A 1 166 ? 23.485 16.390 0.812 1.00 42.06 166 GLU A C 1
ATOM 1311 O O . GLU A 1 166 ? 22.812 16.203 1.856 1.00 42.06 166 GLU A O 1
#

Organism: NCBI:txid2652292